Protein AF-A0A7S3PX66-F1 (afdb_monomer_lite)

pLDDT: mean 74.85, std 11.44, range [45.03, 90.38]

Foldseek 3Di:
DPPLCPCCPPQVQLSVLVVQCPQFVNVVLLVLLVVVVLVVVLVVQLVVQADDPDDCPPVDPPVCCCVCRNVSVVSNVCCCPVPPPVLVVVCVVPVRVSCSDVVNVVSSVSSNVSVVVLLRLLVVVVVVVVCVVVVHDPPRRDDDQDDPRVVVSVVSNVVNVVVVVVVVVVVVVVVVVD

Secondary structure (DSSP, 8-state):
---GGGGTTT-HHHHHHHHHHHSTTHHHHHHHHHHHHHHHHHHHHHHHTPPPTT--GGG--HHHHIIIIIT-HHHHHHIIIIIIIHHHHHHHHSHHHHHSSHHHHHHHHHHHHHHHT-TTTHHHHHHHHHHHHHTPPP---S----THHHHHHHHHHHHHHHHHHHHHHHHHHHHHH-

Radius of gyration: 21.03 Å; chains: 1; bounding box: 45×45×56 Å

Sequence (178 aa):
PVSQELYKESHPVSYKIAEHCNKGANLDRYLLGRQFGVIFVVFCVNLSGGPIGTATLWNMPEWVIQVFFKTGFSMILFTCMVGQLNTQVNASICMLDFINNYFSLFTYWGCIFVEFTGFVHFSYAISMIVHNLAGQQMEQKEPAKEGFDLLFFWTRVLFSFGILSFSLIITIAALFEG

InterPro domains:
  IPR004693 Silicon transporter [PF03842] (1-178)

Organism: NCBI:txid122233

Structure (mmCIF, N/CA/C/O backbone):
data_AF-A0A7S3PX66-F1
#
_entry.id   AF-A0A7S3PX66-F1
#
loop_
_atom_site.group_PDB
_atom_site.id
_atom_site.type_symbol
_atom_site.label_atom_id
_atom_site.label_alt_id
_atom_site.label_comp_id
_atom_site.label_asym_id
_atom_site.label_entity_id
_atom_site.label_seq_id
_atom_site.pdbx_PDB_ins_code
_atom_site.Cartn_x
_atom_site.Cartn_y
_atom_site.Cartn_z
_atom_site.occupancy
_atom_site.B_iso_or_equiv
_atom_site.auth_seq_id
_atom_site.auth_comp_id
_atom_site.auth_asym_id
_atom_site.auth_atom_id
_atom_site.pdbx_PDB_model_num
ATOM 1 N N . PRO A 1 1 ? -7.128 8.218 26.843 1.00 46.28 1 PRO A N 1
ATOM 2 C CA . PRO A 1 1 ? -8.132 8.007 25.772 1.00 46.28 1 PRO A CA 1
ATOM 3 C C . PRO A 1 1 ? -9.296 8.997 25.917 1.00 46.28 1 PRO A C 1
ATOM 5 O O . PRO A 1 1 ? -10.016 8.955 26.908 1.00 46.28 1 PRO A O 1
ATOM 8 N N . VAL A 1 2 ? -9.425 9.928 24.968 1.00 46.66 2 VAL A N 1
ATOM 9 C CA . VAL A 1 2 ? -10.567 10.856 24.891 1.00 46.66 2 VAL A CA 1
ATOM 10 C C . VAL A 1 2 ? -11.835 10.034 24.628 1.00 46.66 2 VAL A C 1
ATOM 12 O O . VAL A 1 2 ? -11.796 9.109 23.815 1.00 46.66 2 VAL A O 1
ATOM 15 N N . SER A 1 3 ? -12.931 10.312 25.341 1.00 45.78 3 SER A N 1
ATOM 16 C CA . SER A 1 3 ? -14.180 9.549 25.231 1.00 45.78 3 SER A CA 1
ATOM 17 C C . SER A 1 3 ? -14.676 9.543 23.786 1.00 45.78 3 SER A C 1
ATOM 19 O O . SER A 1 3 ? -14.918 10.607 23.216 1.00 45.78 3 SER A O 1
ATOM 21 N N . GLN A 1 4 ? -14.853 8.354 23.203 1.00 52.91 4 GLN A N 1
ATOM 22 C CA . GLN A 1 4 ? -15.284 8.197 21.809 1.00 52.91 4 GLN A CA 1
ATOM 23 C C . GLN A 1 4 ? -16.584 8.963 21.522 1.00 52.91 4 GLN A C 1
ATOM 25 O O . GLN A 1 4 ? -16.763 9.476 20.425 1.00 52.91 4 GLN A O 1
ATOM 30 N N . GLU A 1 5 ? -17.462 9.107 22.514 1.00 52.03 5 GLU A N 1
ATOM 31 C CA . GLU A 1 5 ? -18.771 9.750 22.370 1.00 52.03 5 GLU A CA 1
ATOM 32 C C . GLU A 1 5 ? -18.745 11.283 22.250 1.00 52.03 5 GLU A C 1
ATOM 34 O O . GLU A 1 5 ? -19.767 11.867 21.905 1.00 52.03 5 GLU A O 1
ATOM 39 N N . LEU A 1 6 ? -17.602 11.947 22.466 1.00 54.00 6 LEU A N 1
ATOM 40 C CA . LEU A 1 6 ? -17.537 13.418 22.487 1.00 54.00 6 LEU A CA 1
ATOM 41 C C . LEU A 1 6 ? -17.809 14.069 21.111 1.00 54.00 6 LEU A C 1
ATOM 43 O O . LEU A 1 6 ? -18.194 15.230 21.047 1.00 54.00 6 LEU A O 1
ATOM 47 N N . TYR A 1 7 ? -17.621 13.327 20.010 1.00 54.47 7 TYR A N 1
ATOM 48 C CA . TYR A 1 7 ? -17.759 13.824 18.626 1.00 54.47 7 TYR A CA 1
ATOM 49 C C . TYR A 1 7 ? -18.929 13.196 17.854 1.00 54.47 7 TYR A C 1
ATOM 51 O O . TYR A 1 7 ? -19.029 13.336 16.634 1.00 54.47 7 TYR A O 1
ATOM 59 N N . LYS A 1 8 ? -19.823 12.499 18.565 1.00 53.50 8 LYS A N 1
ATOM 60 C CA . LYS A 1 8 ? -20.938 11.732 17.989 1.00 53.50 8 LYS A CA 1
ATOM 61 C C . LYS A 1 8 ? -21.941 12.621 17.239 1.00 53.50 8 LYS A C 1
ATOM 63 O O . LYS A 1 8 ? -22.495 12.189 16.233 1.00 53.50 8 LYS A O 1
ATOM 68 N N . GLU A 1 9 ? -22.132 13.857 17.704 1.00 53.66 9 GLU A N 1
ATOM 69 C CA . GLU A 1 9 ? -23.090 14.814 17.130 1.00 53.66 9 GLU A CA 1
ATOM 70 C C . GLU A 1 9 ? -22.491 15.725 16.049 1.00 53.66 9 GLU A C 1
ATOM 72 O O . GLU A 1 9 ? -23.208 16.140 15.145 1.00 53.66 9 GLU A O 1
ATOM 77 N N . SER A 1 10 ? -21.185 16.012 16.088 1.00 58.19 10 SER A N 1
ATOM 78 C CA . SER A 1 10 ? -20.545 16.913 15.119 1.00 58.19 10 SER A CA 1
ATOM 79 C C . SER A 1 10 ? -20.064 16.196 13.852 1.00 58.19 10 SER A C 1
ATOM 81 O O . SER A 1 10 ? -20.225 16.727 12.756 1.00 58.19 10 SER A O 1
ATOM 83 N N . HIS A 1 11 ? -19.517 14.978 13.970 1.00 59.97 11 HIS A N 1
ATOM 84 C CA . HIS A 1 11 ? -18.916 14.241 12.847 1.00 59.97 11 HIS A CA 1
ATOM 85 C C . HIS A 1 11 ? -19.340 12.758 12.856 1.00 59.97 11 HIS A C 1
ATOM 87 O O . HIS A 1 11 ? -18.563 11.877 13.245 1.00 59.97 11 HIS A O 1
ATOM 93 N N . PRO A 1 12 ? -20.576 12.442 12.418 1.00 62.12 12 PRO A N 1
ATOM 94 C CA . PRO A 1 12 ? -21.158 11.104 12.553 1.00 62.12 12 PRO A CA 1
ATOM 95 C C . PRO A 1 12 ? -20.444 10.033 11.714 1.00 62.12 12 PRO A C 1
ATOM 97 O O . PRO A 1 12 ? -20.471 8.853 12.071 1.00 62.12 12 PRO A O 1
ATOM 100 N N . VAL A 1 13 ? -19.797 10.411 10.604 1.00 63.69 13 VAL A N 1
ATOM 101 C CA . VAL A 1 13 ? -19.044 9.472 9.752 1.00 63.69 13 VAL A CA 1
ATOM 102 C C . VAL A 1 13 ? -17.692 9.151 10.385 1.00 63.69 13 VAL A C 1
ATOM 104 O O . VAL A 1 13 ? -17.342 7.976 10.513 1.00 63.69 13 VAL A O 1
ATOM 107 N N . SER A 1 14 ? -16.976 10.171 10.866 1.00 62.03 14 SER A N 1
ATOM 108 C CA . SER A 1 14 ? -15.708 9.994 11.583 1.00 62.03 14 SER A CA 1
ATOM 109 C C . SER A 1 14 ? -15.878 9.165 12.850 1.00 62.03 14 SER A C 1
ATOM 111 O O . SER A 1 14 ? -15.046 8.303 13.120 1.00 62.03 14 SER A O 1
ATOM 113 N N . TYR A 1 15 ? -16.978 9.350 13.586 1.00 63.53 15 TYR A N 1
ATOM 114 C CA . TYR A 1 15 ? -17.285 8.533 14.760 1.00 63.53 15 TYR A CA 1
ATOM 115 C C . TYR A 1 15 ? -17.470 7.050 14.405 1.00 63.53 15 TYR A C 1
ATOM 117 O O . TYR A 1 15 ? -16.855 6.196 15.039 1.00 63.53 15 TYR A O 1
ATOM 125 N N . LYS A 1 16 ? -18.235 6.726 13.350 1.00 66.62 16 LYS A N 1
ATOM 126 C CA . LYS A 1 16 ? -18.435 5.331 12.906 1.00 66.62 16 LYS A CA 1
ATOM 127 C C . LYS A 1 16 ? -17.128 4.660 12.475 1.00 66.62 16 LYS A C 1
ATOM 129 O O . LYS A 1 16 ? -16.891 3.503 12.819 1.00 66.62 16 LYS A O 1
ATOM 134 N N . ILE A 1 17 ? -16.274 5.379 11.745 1.00 66.25 17 ILE A N 1
ATOM 135 C CA . ILE A 1 17 ? -14.962 4.869 11.320 1.00 66.25 17 ILE A CA 1
ATOM 136 C C . ILE A 1 17 ? -14.046 4.698 12.536 1.00 66.25 17 ILE A C 1
ATOM 138 O O . ILE A 1 17 ? -13.419 3.653 12.684 1.00 66.25 17 ILE A O 1
ATOM 142 N N . ALA A 1 18 ? -13.996 5.680 13.439 1.00 66.88 18 ALA A N 1
ATOM 143 C CA . ALA A 1 18 ? -13.175 5.621 14.645 1.00 66.88 18 ALA A CA 1
ATOM 144 C C . ALA A 1 18 ? -13.622 4.508 15.604 1.00 66.88 18 ALA A C 1
ATOM 146 O O . ALA A 1 18 ? -12.774 3.865 16.222 1.00 66.88 18 ALA A O 1
ATOM 147 N N . GLU A 1 19 ? -14.923 4.244 15.714 1.00 70.44 19 GLU A N 1
ATOM 148 C CA . GLU A 1 19 ? -15.458 3.129 16.495 1.00 70.44 19 GLU A CA 1
ATOM 149 C C . GLU A 1 19 ? -15.051 1.781 15.880 1.00 70.44 19 GLU A C 1
ATOM 151 O O . GLU A 1 19 ? -14.585 0.895 16.593 1.00 70.44 19 GLU A O 1
ATOM 156 N N . HIS A 1 20 ? -15.166 1.623 14.557 1.00 68.88 20 HIS A N 1
ATOM 157 C CA . HIS A 1 20 ? -14.797 0.378 13.872 1.00 68.88 20 HIS A CA 1
ATOM 158 C C . HIS A 1 20 ? -13.283 0.125 13.873 1.00 68.88 20 HIS A C 1
ATOM 160 O O . HIS A 1 20 ? -12.836 -1.008 14.052 1.00 68.88 20 HIS A O 1
ATOM 166 N N . CYS A 1 21 ? -12.497 1.189 13.718 1.00 65.88 21 CYS A N 1
ATOM 167 C CA . CYS A 1 21 ? -11.040 1.145 13.695 1.00 65.88 21 CYS A CA 1
ATOM 168 C C . CYS A 1 21 ? -10.450 0.843 15.082 1.00 65.88 21 CYS A C 1
ATOM 170 O O . CYS A 1 21 ? -9.496 0.081 15.192 1.00 65.88 21 CYS A O 1
ATOM 172 N N . ASN A 1 22 ? -11.054 1.372 16.154 1.00 67.62 22 ASN A N 1
ATOM 173 C CA . ASN A 1 22 ? -10.631 1.086 17.530 1.00 67.62 22 ASN A CA 1
ATOM 174 C C . ASN A 1 22 ? -11.119 -0.274 18.067 1.00 67.62 22 ASN A C 1
ATOM 176 O O . ASN A 1 22 ? -10.707 -0.671 19.158 1.00 67.62 22 ASN A O 1
ATOM 180 N N . LYS A 1 23 ? -11.994 -0.991 17.348 1.00 70.00 23 LYS A N 1
ATOM 181 C CA . LYS A 1 23 ? -12.418 -2.349 17.722 1.00 70.00 23 LYS A CA 1
ATOM 182 C C . LYS A 1 23 ? -11.341 -3.368 17.319 1.00 70.00 23 LYS A C 1
ATOM 184 O O . LYS A 1 23 ? -11.122 -3.606 16.136 1.00 70.00 23 LYS A O 1
ATOM 189 N N . GLY A 1 24 ? -10.707 -4.004 18.308 1.00 65.38 24 GLY A N 1
ATOM 190 C CA . GLY A 1 24 ? -9.754 -5.106 18.098 1.00 65.38 24 GLY A CA 1
ATOM 191 C C . GLY A 1 24 ? -8.479 -4.686 17.357 1.00 65.38 24 GLY A C 1
ATOM 192 O O . GLY A 1 24 ? -7.958 -3.596 17.596 1.00 65.38 24 GLY A O 1
ATOM 193 N N . ALA A 1 25 ? -7.981 -5.544 16.457 1.00 65.62 25 ALA A N 1
ATOM 194 C CA . ALA A 1 25 ? -6.800 -5.261 15.629 1.00 65.62 25 ALA A CA 1
ATOM 195 C C . ALA A 1 25 ? -7.136 -4.561 14.295 1.00 65.62 25 ALA A C 1
ATOM 197 O O . ALA A 1 25 ? -6.271 -4.435 13.432 1.00 65.62 25 ALA A O 1
ATOM 198 N N . ASN A 1 26 ? -8.372 -4.082 14.098 1.00 73.75 26 ASN A N 1
ATOM 199 C CA . ASN A 1 26 ? -8.817 -3.492 12.827 1.00 73.75 26 ASN A CA 1
ATOM 200 C C . ASN A 1 26 ? -8.003 -2.265 12.384 1.00 73.75 26 ASN A C 1
ATOM 202 O O . ASN A 1 26 ? -7.935 -1.986 11.187 1.00 73.75 26 ASN A O 1
ATOM 206 N N . LEU A 1 27 ? -7.379 -1.541 13.317 1.00 76.62 27 LEU A N 1
ATOM 207 C CA . LEU A 1 27 ? -6.457 -0.454 12.992 1.00 76.62 27 LEU A CA 1
ATOM 208 C C . LEU A 1 27 ? -5.217 -0.970 12.255 1.00 76.62 27 LEU A C 1
ATOM 210 O O . LEU A 1 27 ? -4.885 -0.442 11.198 1.00 76.62 27 LEU A O 1
ATOM 214 N N . ASP A 1 28 ? -4.566 -2.011 12.772 1.00 75.12 28 ASP A N 1
ATOM 215 C CA . ASP A 1 28 ? -3.367 -2.590 12.151 1.00 75.12 28 ASP A CA 1
ATOM 216 C C . ASP A 1 28 ? -3.696 -3.171 10.778 1.00 75.12 28 ASP A C 1
ATOM 218 O O . ASP A 1 28 ? -2.934 -3.016 9.823 1.00 75.12 28 ASP A O 1
ATOM 222 N N . ARG A 1 29 ? -4.885 -3.768 10.677 1.00 76.44 29 ARG A N 1
ATOM 223 C CA . ARG A 1 29 ? -5.460 -4.256 9.427 1.00 76.44 29 ARG A CA 1
ATOM 224 C C . ARG A 1 29 ? -5.612 -3.154 8.379 1.00 76.44 29 ARG A C 1
ATOM 226 O O . ARG A 1 29 ? -5.017 -3.156 7.299 1.00 76.44 29 ARG A O 1
ATOM 233 N N . TYR A 1 30 ? -6.319 -2.100 8.761 1.00 81.69 30 TYR A N 1
ATOM 234 C CA . TYR A 1 30 ? -6.476 -0.918 7.926 1.00 81.69 30 TYR A CA 1
ATOM 235 C C . TYR A 1 30 ? -5.127 -0.309 7.504 1.00 81.69 30 TYR A C 1
ATOM 237 O O . TYR A 1 30 ? -4.943 0.024 6.329 1.00 81.69 30 TYR A O 1
ATOM 245 N N . LEU A 1 31 ? -4.17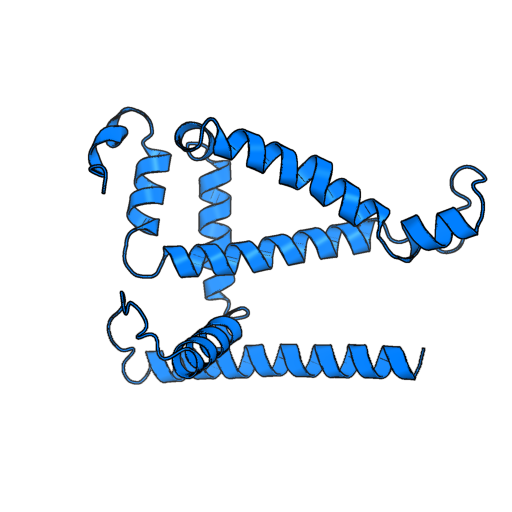4 -0.176 8.434 1.00 82.06 31 LEU A N 1
ATOM 246 C CA . LEU A 1 31 ? -2.850 0.374 8.146 1.00 82.06 31 LEU A CA 1
ATOM 247 C C . LEU A 1 31 ? -2.118 -0.458 7.092 1.00 82.06 31 LEU A C 1
ATOM 249 O O . LEU A 1 31 ? -1.501 0.119 6.196 1.00 82.06 31 LEU A O 1
ATOM 253 N N . LEU A 1 32 ? -2.221 -1.782 7.164 1.00 81.75 32 LEU A N 1
ATOM 254 C CA . LEU A 1 32 ? -1.575 -2.690 6.230 1.00 81.75 32 LEU A CA 1
ATOM 255 C C . LEU A 1 32 ? -2.208 -2.641 4.831 1.00 81.75 32 LEU A C 1
ATOM 257 O O . LEU A 1 32 ? -1.491 -2.465 3.840 1.00 81.75 32 LEU A O 1
ATOM 261 N N . GLY A 1 33 ? -3.540 -2.707 4.745 1.00 83.19 33 GLY A N 1
ATOM 262 C CA . GLY A 1 33 ? -4.271 -2.549 3.483 1.00 83.19 33 GLY A CA 1
ATOM 263 C C . GLY A 1 33 ? -3.992 -1.199 2.812 1.00 83.19 33 GLY A C 1
ATOM 264 O O . GLY A 1 33 ? -3.785 -1.127 1.597 1.00 83.19 33 GLY A O 1
ATOM 265 N N . ARG A 1 34 ? -3.869 -0.132 3.613 1.00 87.00 34 ARG A N 1
ATOM 266 C CA . ARG A 1 34 ? -3.484 1.201 3.132 1.00 87.00 34 ARG A CA 1
ATOM 267 C C . ARG A 1 34 ? -2.093 1.207 2.499 1.00 87.00 34 ARG A C 1
ATOM 269 O O . ARG A 1 34 ? -1.933 1.799 1.434 1.00 87.00 34 ARG A O 1
ATOM 276 N N . GLN A 1 35 ? -1.094 0.574 3.120 1.00 83.94 35 GLN A N 1
ATOM 277 C CA . GLN A 1 35 ? 0.268 0.552 2.564 1.00 83.94 35 GLN A CA 1
ATOM 278 C C . GLN A 1 35 ? 0.316 -0.138 1.200 1.00 83.94 35 GLN A C 1
ATOM 280 O O . GLN A 1 35 ? 0.944 0.370 0.272 1.00 83.94 35 GLN A O 1
ATOM 285 N N . PHE A 1 36 ? -0.404 -1.250 1.051 1.00 84.56 36 PHE A N 1
ATOM 286 C CA . PHE A 1 36 ? -0.521 -1.919 -0.240 1.00 84.56 36 PHE A CA 1
ATOM 287 C C . PHE A 1 36 ? -1.170 -1.015 -1.298 1.00 84.56 36 PHE A C 1
ATOM 289 O O . PHE A 1 36 ? -0.638 -0.880 -2.399 1.00 84.56 36 PHE A O 1
ATOM 296 N N . GLY A 1 37 ? -2.275 -0.341 -0.957 1.00 85.25 37 GLY A N 1
ATOM 297 C CA . GLY 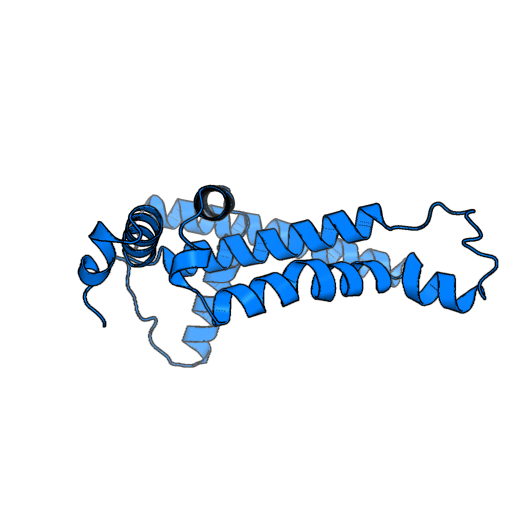A 1 37 ? -2.953 0.586 -1.869 1.00 85.25 37 GLY A CA 1
ATOM 298 C C . GLY A 1 37 ? -2.057 1.739 -2.331 1.00 85.25 37 GLY A C 1
ATOM 299 O O . GLY A 1 37 ? -2.061 2.088 -3.510 1.00 85.25 37 GLY A O 1
ATOM 300 N N . VAL A 1 38 ? -1.234 2.292 -1.434 1.00 86.62 38 VAL A N 1
ATOM 301 C CA . VAL A 1 38 ? -0.271 3.350 -1.779 1.00 86.62 38 VAL A CA 1
ATOM 302 C C . VAL A 1 38 ? 0.779 2.846 -2.770 1.00 86.62 38 VAL A C 1
ATOM 304 O O . VAL A 1 38 ? 1.013 3.501 -3.787 1.00 86.62 38 VAL A O 1
ATOM 307 N N . ILE A 1 39 ? 1.380 1.679 -2.516 1.00 85.50 39 ILE A N 1
ATOM 308 C CA . ILE A 1 39 ? 2.382 1.083 -3.416 1.00 85.50 39 ILE A CA 1
ATOM 309 C C . ILE A 1 39 ? 1.763 0.781 -4.784 1.00 85.50 39 ILE A C 1
ATOM 311 O O . ILE A 1 39 ? 2.367 1.085 -5.811 1.00 85.50 39 ILE A O 1
ATOM 315 N N . PHE A 1 40 ? 0.543 0.243 -4.804 1.00 84.75 40 PHE A N 1
ATOM 316 C CA . PHE A 1 40 ? -0.186 -0.052 -6.034 1.00 84.75 40 PHE A CA 1
ATOM 317 C C . PHE A 1 40 ? -0.431 1.205 -6.879 1.00 84.75 40 PHE A C 1
ATOM 319 O O . PHE A 1 40 ? -0.136 1.211 -8.072 1.00 84.75 40 PHE A O 1
ATOM 326 N N . VAL A 1 41 ? -0.899 2.298 -6.266 1.00 85.00 41 VAL A N 1
ATOM 327 C CA . VAL A 1 41 ? -1.123 3.568 -6.977 1.00 85.00 41 VAL A CA 1
ATOM 328 C C . VAL A 1 41 ? 0.188 4.134 -7.524 1.00 85.00 41 VAL A C 1
ATOM 330 O O . VAL A 1 41 ? 0.234 4.528 -8.688 1.00 85.00 41 VAL A O 1
ATOM 333 N N . VAL A 1 42 ? 1.266 4.134 -6.731 1.00 84.81 42 VAL A N 1
ATOM 334 C CA . VAL A 1 42 ? 2.590 4.592 -7.192 1.00 84.81 42 VAL A CA 1
ATOM 335 C C . VAL A 1 42 ? 3.074 3.750 -8.374 1.00 84.81 42 VAL A C 1
ATOM 337 O O . VAL A 1 42 ? 3.559 4.296 -9.363 1.00 84.81 42 VAL A O 1
ATOM 340 N N . PHE A 1 43 ? 2.891 2.433 -8.313 1.00 84.31 43 PHE A N 1
ATOM 341 C CA . PHE A 1 43 ? 3.241 1.531 -9.404 1.00 84.31 43 PHE A CA 1
ATOM 342 C C . PHE A 1 43 ? 2.435 1.816 -10.682 1.00 84.31 43 PHE A C 1
ATOM 344 O O . PHE A 1 43 ? 3.025 1.963 -11.752 1.00 84.31 43 PHE A O 1
ATOM 351 N N . CYS A 1 44 ? 1.111 1.968 -10.586 1.00 85.06 44 CYS A N 1
ATOM 352 C CA . CYS A 1 44 ? 0.262 2.298 -11.735 1.00 85.06 44 CYS A CA 1
ATOM 353 C C . CYS A 1 44 ? 0.632 3.645 -12.373 1.00 85.06 44 CYS A C 1
ATOM 355 O O . CYS A 1 44 ? 0.650 3.761 -13.601 1.00 85.06 44 CYS A O 1
ATOM 357 N N . VAL A 1 45 ? 0.948 4.658 -11.562 1.00 84.62 45 VAL A N 1
ATOM 358 C CA . VAL A 1 45 ? 1.364 5.976 -12.064 1.00 84.62 45 VAL A CA 1
ATOM 359 C C . VAL A 1 45 ? 2.735 5.897 -12.740 1.00 84.62 45 VAL A C 1
ATOM 361 O O . VAL A 1 45 ? 2.914 6.470 -13.815 1.00 84.62 45 VAL A O 1
ATOM 364 N N . ASN A 1 46 ? 3.672 5.133 -12.176 1.00 83.06 46 ASN A N 1
ATOM 365 C CA . ASN A 1 46 ? 4.976 4.895 -12.798 1.00 83.06 46 ASN A CA 1
ATOM 366 C C . ASN A 1 46 ? 4.856 4.163 -14.138 1.00 83.06 46 ASN A C 1
ATOM 368 O O . ASN A 1 46 ? 5.514 4.555 -15.097 1.00 83.06 46 ASN A O 1
ATOM 372 N N . LEU A 1 47 ? 3.982 3.155 -14.233 1.00 82.06 47 LEU A N 1
ATOM 373 C CA . LEU A 1 47 ? 3.700 2.465 -15.494 1.00 82.06 47 LEU A CA 1
ATOM 374 C C . LEU A 1 47 ? 3.095 3.424 -16.535 1.00 82.06 47 LEU A C 1
ATOM 376 O O . LEU A 1 47 ? 3.457 3.380 -17.707 1.00 82.06 47 LEU A O 1
ATOM 380 N N . SER A 1 48 ? 2.202 4.317 -16.099 1.00 80.81 48 SER A N 1
ATOM 381 C CA . SER A 1 48 ? 1.499 5.260 -16.980 1.00 80.81 48 SER A CA 1
ATOM 382 C C . SER A 1 48 ? 2.388 6.393 -17.499 1.00 80.81 48 SER A C 1
ATOM 384 O O . SER A 1 48 ? 2.100 6.955 -18.552 1.00 80.81 48 SER A O 1
ATOM 386 N N . GLY A 1 49 ? 3.455 6.747 -16.776 1.00 72.25 49 GLY A N 1
ATOM 387 C CA . GLY A 1 49 ? 4.424 7.763 -17.201 1.00 72.25 49 GLY A CA 1
ATOM 388 C C . GLY A 1 49 ? 5.681 7.206 -17.872 1.00 72.25 49 GLY A C 1
ATOM 389 O O . GLY A 1 49 ? 6.625 7.964 -18.100 1.00 72.25 49 GLY A O 1
ATOM 390 N N . GLY A 1 50 ? 5.713 5.905 -18.182 1.00 71.44 50 GLY A N 1
ATOM 391 C CA . GLY A 1 50 ? 6.808 5.284 -18.922 1.00 71.44 50 GLY A CA 1
ATOM 392 C C . GLY A 1 50 ? 6.924 5.857 -20.346 1.00 71.44 50 GLY A C 1
ATOM 393 O O . GLY A 1 50 ? 5.914 5.965 -21.046 1.00 71.44 50 GLY A O 1
ATOM 394 N N . PRO A 1 51 ? 8.126 6.240 -20.812 1.00 64.12 51 PRO A N 1
ATOM 395 C CA . PRO A 1 51 ? 8.292 6.855 -22.124 1.00 64.12 51 PRO A CA 1
ATOM 396 C C . PRO A 1 51 ? 8.018 5.850 -23.250 1.00 64.12 51 PRO A C 1
ATOM 398 O O . PRO A 1 51 ? 8.606 4.770 -23.296 1.00 64.12 51 PRO A O 1
ATOM 401 N N . ILE A 1 52 ? 7.170 6.233 -24.207 1.00 66.00 52 ILE A N 1
ATOM 402 C CA . ILE A 1 52 ? 7.001 5.499 -25.468 1.00 66.00 52 ILE A CA 1
ATOM 403 C C . ILE A 1 52 ? 8.256 5.765 -26.309 1.00 66.00 52 ILE A C 1
ATOM 405 O O . ILE A 1 52 ? 8.650 6.920 -26.471 1.00 66.00 52 ILE A O 1
ATOM 409 N N . GLY A 1 53 ? 8.894 4.694 -26.795 1.00 60.00 53 GLY A N 1
ATOM 410 C CA . GLY A 1 53 ? 10.313 4.600 -27.184 1.00 60.00 53 GLY A CA 1
ATOM 411 C C . GLY A 1 53 ? 10.890 5.567 -28.231 1.00 60.00 53 GLY A C 1
ATOM 412 O O . GLY A 1 53 ? 12.034 5.384 -28.630 1.00 60.00 53 GLY A O 1
ATOM 413 N N . THR A 1 54 ? 10.159 6.591 -28.667 1.00 56.22 54 THR A N 1
ATOM 414 C CA . THR A 1 54 ? 10.587 7.566 -29.684 1.00 56.22 54 THR A CA 1
ATOM 415 C C . THR A 1 54 ? 10.158 9.012 -29.400 1.00 56.22 54 THR A C 1
ATOM 417 O O . THR A 1 54 ? 10.346 9.876 -30.256 1.00 56.22 54 THR A O 1
ATOM 420 N N . ALA A 1 55 ? 9.578 9.324 -28.235 1.00 58.66 55 ALA A N 1
ATOM 421 C CA . ALA A 1 55 ? 9.134 10.688 -27.937 1.00 58.66 55 ALA A CA 1
ATOM 422 C C . ALA A 1 55 ? 10.301 11.578 -27.462 1.00 58.66 55 ALA A C 1
ATOM 424 O O . ALA A 1 55 ? 10.714 11.526 -26.303 1.00 58.66 55 ALA A O 1
ATOM 425 N N . THR A 1 56 ? 10.809 12.440 -28.345 1.00 57.91 56 THR A N 1
ATOM 426 C CA . THR A 1 56 ? 11.690 13.563 -27.992 1.00 57.91 56 THR A CA 1
ATOM 427 C C . THR A 1 56 ? 10.876 14.643 -27.281 1.00 57.91 56 THR A C 1
ATOM 429 O O . THR A 1 56 ? 10.421 15.620 -27.876 1.00 57.91 56 THR A O 1
ATOM 432 N N . LEU A 1 57 ? 10.648 14.456 -25.980 1.00 60.06 57 LEU A N 1
ATOM 433 C CA . LEU A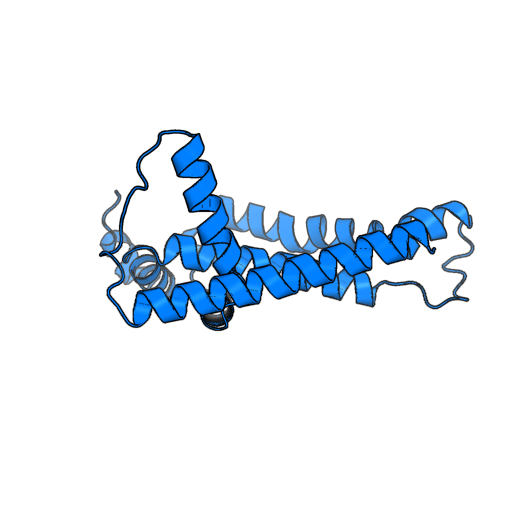 1 57 ? 9.940 15.439 -25.168 1.00 60.06 57 LEU A CA 1
ATOM 434 C C . LEU A 1 57 ? 10.777 16.730 -25.094 1.00 60.06 57 LEU A C 1
ATOM 436 O O . LEU A 1 57 ? 11.866 16.751 -24.521 1.00 60.06 57 LEU A O 1
ATOM 440 N N . TRP A 1 58 ? 10.272 17.801 -25.712 1.00 63.44 58 TRP A N 1
ATOM 441 C CA . TRP A 1 58 ? 10.806 19.167 -25.609 1.00 63.44 58 TRP A CA 1
ATOM 442 C C . TRP A 1 58 ? 12.297 19.358 -25.926 1.00 63.44 58 TRP A C 1
ATOM 444 O O . TRP A 1 58 ? 12.915 20.282 -25.406 1.00 63.44 58 TRP A O 1
ATOM 454 N N . ASN A 1 59 ? 12.884 18.529 -26.799 1.00 66.06 59 ASN A N 1
ATOM 455 C CA . ASN A 1 59 ? 14.288 18.668 -27.219 1.00 66.06 59 ASN A CA 1
ATOM 456 C C . ASN A 1 59 ? 15.271 18.752 -26.024 1.00 66.06 59 ASN A C 1
ATOM 458 O O . ASN A 1 59 ? 16.304 19.419 -26.090 1.00 66.06 59 ASN A O 1
ATOM 462 N N . MET A 1 60 ? 14.907 18.127 -24.897 1.00 69.62 60 MET A N 1
ATOM 463 C CA . MET A 1 60 ? 15.730 18.119 -23.693 1.00 69.62 60 MET A CA 1
ATOM 464 C C . MET A 1 60 ? 16.919 17.165 -23.857 1.00 69.62 60 MET A C 1
ATOM 466 O O . MET A 1 60 ? 16.814 16.185 -24.601 1.00 69.62 60 MET A O 1
ATOM 470 N N . PRO A 1 61 ? 18.040 17.409 -23.151 1.00 76.56 61 PRO A N 1
ATOM 471 C CA . PRO A 1 61 ? 19.197 16.528 -23.207 1.00 76.56 61 PRO A CA 1
ATOM 472 C C . PRO A 1 61 ? 18.80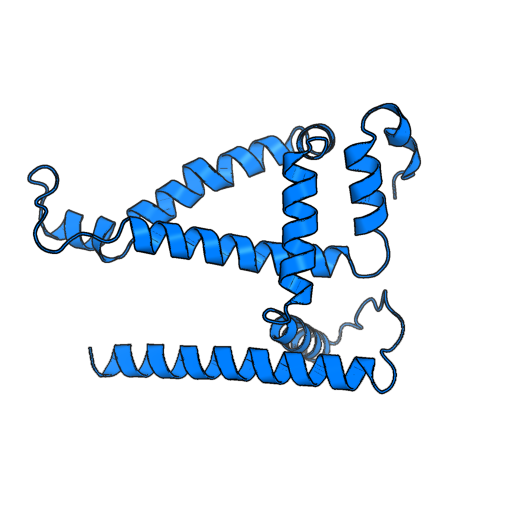9 15.080 -22.898 1.00 76.56 61 PRO A C 1
ATOM 474 O O . PRO A 1 61 ? 18.075 14.809 -21.945 1.00 76.56 61 PRO A O 1
ATOM 477 N N . GLU A 1 62 ? 19.339 14.142 -23.677 1.00 74.56 62 GLU A N 1
ATOM 478 C CA . GLU A 1 62 ? 18.952 12.730 -23.616 1.00 74.56 62 GLU A CA 1
ATOM 479 C C . GLU A 1 62 ? 19.198 12.110 -22.231 1.00 74.56 62 GLU A C 1
ATOM 481 O O . GLU A 1 62 ? 18.396 11.311 -21.751 1.00 74.56 62 GLU A O 1
ATOM 486 N N . TRP A 1 63 ? 20.235 12.569 -21.521 1.00 75.69 63 TRP A N 1
ATOM 487 C CA . TRP A 1 63 ? 20.516 12.151 -20.146 1.00 75.69 63 TRP A CA 1
ATOM 488 C C . TRP A 1 63 ? 19.412 12.561 -19.152 1.00 75.69 63 TRP A C 1
ATOM 490 O O . TRP A 1 63 ? 19.097 11.796 -18.242 1.00 75.69 63 TRP A O 1
ATOM 500 N N . VAL A 1 64 ? 18.771 13.723 -19.343 1.00 75.81 64 VAL A N 1
ATOM 501 C CA . VAL A 1 64 ? 17.646 14.180 -18.506 1.00 75.81 64 VAL A CA 1
ATOM 502 C C . VAL A 1 64 ? 16.427 13.307 -18.769 1.00 75.81 64 VAL A C 1
ATOM 504 O O . VAL A 1 64 ? 15.764 12.872 -17.829 1.00 75.81 64 VAL A O 1
ATOM 507 N N . ILE A 1 65 ? 16.160 12.998 -20.041 1.00 74.19 65 ILE A N 1
ATOM 508 C CA . ILE A 1 65 ? 15.039 12.140 -20.434 1.00 74.19 65 ILE A CA 1
ATOM 509 C C . ILE A 1 65 ? 15.218 10.728 -19.858 1.00 74.19 65 ILE A C 1
ATOM 511 O O . ILE A 1 65 ? 14.275 10.158 -19.303 1.00 74.19 65 ILE A O 1
ATOM 515 N N . GLN A 1 66 ? 16.433 10.176 -19.915 1.00 74.06 66 GLN A N 1
ATOM 516 C CA . GLN A 1 66 ? 16.723 8.864 -19.338 1.00 74.06 66 GLN A CA 1
ATOM 517 C C . GLN A 1 66 ? 16.553 8.843 -17.813 1.00 74.06 66 GLN A C 1
ATOM 519 O O . GLN A 1 66 ? 15.813 8.009 -17.300 1.00 74.06 66 GLN A O 1
ATOM 524 N N . VAL A 1 67 ? 17.163 9.773 -17.078 1.00 79.19 67 VAL A N 1
ATOM 525 C CA . VAL A 1 67 ? 17.118 9.733 -15.606 1.00 79.19 67 VAL A CA 1
ATOM 526 C C . VAL A 1 67 ? 15.725 10.054 -15.056 1.00 79.19 67 VAL A C 1
ATOM 528 O O . VAL A 1 67 ? 15.266 9.388 -14.129 1.00 79.19 67 VAL A O 1
ATOM 531 N N . PHE A 1 68 ? 15.028 11.051 -15.608 1.00 73.62 68 PHE A N 1
ATOM 532 C CA . PHE A 1 68 ? 13.741 11.487 -15.055 1.00 73.62 68 PHE A CA 1
ATOM 533 C C . PHE A 1 68 ? 12.554 10.649 -15.530 1.00 73.62 68 PHE A C 1
ATOM 535 O O . PHE A 1 68 ? 11.657 10.383 -14.726 1.00 73.62 68 PHE A O 1
ATOM 542 N N . PHE A 1 69 ? 12.538 10.237 -16.802 1.00 74.31 69 PHE A N 1
ATOM 543 C CA . PHE A 1 69 ? 11.383 9.562 -17.400 1.00 74.31 69 PHE A CA 1
ATOM 544 C C . PHE A 1 69 ? 11.586 8.051 -17.534 1.00 74.31 69 PHE A C 1
ATOM 546 O O . PHE A 1 69 ? 10.683 7.310 -17.157 1.00 74.31 69 PHE A O 1
ATOM 553 N N . LYS A 1 70 ? 12.755 7.555 -17.981 1.00 72.81 70 LYS A N 1
ATOM 554 C CA . LYS A 1 70 ? 12.968 6.089 -18.062 1.00 72.81 70 LYS A CA 1
ATOM 555 C C . LYS A 1 70 ? 13.054 5.431 -16.685 1.00 72.81 70 LYS A C 1
ATOM 557 O O . LYS A 1 70 ? 12.517 4.346 -16.512 1.00 72.81 70 LYS A O 1
ATOM 562 N N . THR A 1 71 ? 13.667 6.088 -15.702 1.00 76.56 71 THR A N 1
ATOM 563 C CA . THR A 1 71 ? 13.727 5.568 -14.322 1.00 76.56 71 THR A CA 1
ATOM 564 C C . THR A 1 71 ? 12.399 5.747 -13.564 1.00 76.56 71 THR A C 1
ATOM 566 O O . THR A 1 71 ? 12.240 5.224 -12.467 1.00 76.56 71 THR A O 1
ATOM 569 N N . GLY A 1 72 ? 11.436 6.510 -14.104 1.00 76.19 72 GLY A N 1
ATOM 570 C CA . GLY A 1 72 ? 10.162 6.817 -13.435 1.00 76.19 72 GLY A CA 1
ATOM 571 C C . GLY A 1 72 ? 10.268 7.830 -12.285 1.00 76.19 72 GLY A C 1
ATOM 572 O O . GLY A 1 72 ? 9.278 8.122 -11.617 1.00 76.19 72 GLY A O 1
ATOM 573 N N . PHE A 1 73 ? 11.449 8.415 -12.058 1.00 82.31 73 PHE A N 1
ATOM 574 C CA . PHE A 1 73 ? 11.713 9.319 -10.935 1.00 82.31 73 PHE A CA 1
ATOM 575 C C . PHE A 1 73 ? 10.797 10.554 -10.927 1.00 82.31 73 PHE A C 1
ATOM 577 O O . PHE A 1 73 ? 10.301 10.953 -9.872 1.00 82.31 73 PHE A O 1
ATOM 584 N N . SER A 1 74 ? 10.511 11.128 -12.100 1.00 83.31 74 SER A N 1
ATOM 585 C CA . SER A 1 74 ? 9.613 12.284 -12.226 1.00 83.31 74 SER A CA 1
ATOM 586 C C . SER A 1 74 ? 8.191 11.969 -11.746 1.00 83.31 74 SER A C 1
ATOM 588 O O . SER A 1 74 ? 7.597 12.753 -11.005 1.00 83.31 74 SER A O 1
ATOM 590 N N . MET A 1 75 ? 7.675 10.790 -12.097 1.00 83.94 75 MET A N 1
ATOM 591 C CA . MET A 1 75 ? 6.323 10.361 -11.737 1.00 83.94 75 MET A CA 1
ATOM 592 C C . MET A 1 75 ? 6.191 10.056 -10.244 1.00 83.94 75 MET A C 1
ATOM 594 O O . MET A 1 75 ? 5.179 10.409 -9.630 1.00 83.94 75 MET A O 1
ATOM 598 N N . ILE A 1 76 ? 7.232 9.475 -9.637 1.00 85.88 76 ILE A N 1
ATOM 599 C CA . ILE A 1 76 ? 7.300 9.265 -8.185 1.00 85.88 76 ILE A CA 1
ATOM 600 C C . ILE A 1 76 ? 7.268 10.610 -7.460 1.00 85.88 76 ILE A C 1
ATOM 602 O O . ILE A 1 76 ? 6.435 10.807 -6.576 1.00 85.88 76 ILE A O 1
ATOM 606 N N . LEU A 1 77 ? 8.129 11.556 -7.850 1.00 86.81 77 LEU A N 1
ATOM 607 C CA . LEU A 1 77 ? 8.168 12.881 -7.227 1.00 86.81 77 LEU A CA 1
ATOM 608 C C . LEU A 1 77 ? 6.837 13.621 -7.364 1.00 86.81 77 LEU A C 1
ATOM 610 O O . LEU A 1 77 ? 6.357 14.191 -6.384 1.00 86.81 77 LEU A O 1
ATOM 614 N N . PHE A 1 78 ? 6.219 13.574 -8.545 1.00 86.00 78 PHE A N 1
ATOM 615 C CA . PHE A 1 78 ? 4.903 14.166 -8.770 1.00 86.00 78 PHE A CA 1
ATOM 616 C C . PHE A 1 78 ? 3.848 13.558 -7.836 1.00 86.00 78 PHE A C 1
ATOM 618 O O . PHE A 1 78 ? 3.135 14.286 -7.144 1.00 86.00 78 PHE A O 1
ATOM 625 N N . THR A 1 79 ? 3.793 12.229 -7.753 1.00 88.69 79 THR A N 1
ATOM 626 C CA . THR A 1 79 ? 2.821 11.518 -6.909 1.00 88.69 79 THR A CA 1
ATOM 627 C C . THR A 1 79 ? 3.025 11.825 -5.425 1.00 88.69 79 THR A C 1
ATOM 629 O O . THR A 1 79 ? 2.053 12.067 -4.705 1.00 88.69 79 THR A O 1
ATOM 632 N N . CYS A 1 80 ? 4.277 11.874 -4.963 1.00 88.88 80 CYS A N 1
ATOM 633 C CA . CYS A 1 80 ? 4.606 12.191 -3.576 1.00 88.88 80 CYS A CA 1
ATOM 634 C C . CYS A 1 80 ? 4.252 13.641 -3.222 1.00 88.88 80 CYS A C 1
ATOM 636 O O . CYS A 1 80 ? 3.572 13.873 -2.226 1.00 88.88 80 CYS A O 1
ATOM 638 N N . MET A 1 81 ? 4.677 14.611 -4.035 1.00 88.69 81 MET A N 1
ATOM 639 C CA . MET A 1 81 ? 4.513 16.035 -3.722 1.00 88.69 81 MET A CA 1
ATOM 640 C C . MET A 1 81 ? 3.076 16.512 -3.920 1.00 88.69 81 MET A C 1
ATOM 642 O O . MET A 1 81 ? 2.512 17.163 -3.042 1.00 88.69 81 MET A O 1
ATOM 646 N N . VAL A 1 82 ? 2.469 16.177 -5.060 1.00 86.69 82 VAL A N 1
ATOM 647 C CA . VAL A 1 82 ? 1.131 16.667 -5.411 1.00 86.69 82 VAL A CA 1
ATOM 648 C C . VAL A 1 82 ? 0.050 15.810 -4.764 1.00 86.69 82 VAL A C 1
ATOM 650 O O . VAL A 1 82 ? -0.881 16.358 -4.176 1.00 86.69 82 VAL A O 1
ATOM 653 N N . GLY A 1 83 ? 0.176 14.483 -4.840 1.00 83.56 83 GLY A N 1
ATOM 654 C CA . GLY A 1 83 ? -0.857 13.560 -4.367 1.00 83.56 83 GLY A CA 1
ATOM 655 C C . GLY A 1 83 ? -0.833 13.340 -2.855 1.00 83.56 83 GLY A C 1
ATOM 656 O O . GLY A 1 83 ? -1.845 13.512 -2.171 1.00 83.56 83 GLY A O 1
ATOM 657 N N . GLN A 1 84 ? 0.321 12.941 -2.321 1.00 87.62 84 GLN A N 1
ATOM 658 C CA . GLN A 1 84 ? 0.408 12.448 -0.944 1.00 87.62 84 GLN A CA 1
ATOM 659 C C . GLN A 1 84 ? 0.653 13.565 0.076 1.00 87.62 84 GLN A C 1
ATOM 661 O O . GLN A 1 84 ? -0.077 13.643 1.066 1.00 87.62 84 GLN A O 1
ATOM 666 N N . LEU A 1 85 ? 1.647 14.430 -0.153 1.00 90.12 85 LEU A N 1
ATOM 667 C CA . LEU A 1 85 ? 2.116 15.389 0.853 1.00 90.12 85 LEU A CA 1
ATOM 668 C C . LEU A 1 85 ? 1.037 16.418 1.219 1.00 90.12 85 LEU A C 1
ATOM 670 O O . LEU A 1 85 ? 0.759 16.616 2.399 1.00 90.12 85 LEU A O 1
ATOM 674 N N . ASN A 1 86 ? 0.372 17.014 0.221 1.00 87.88 86 ASN A N 1
ATOM 675 C CA . ASN A 1 86 ? -0.702 17.993 0.445 1.00 87.88 86 ASN A CA 1
ATOM 676 C C . ASN A 1 86 ? -1.832 17.419 1.306 1.00 87.88 86 ASN A C 1
ATOM 678 O O . ASN A 1 86 ? -2.281 18.037 2.270 1.00 87.88 86 ASN A O 1
ATOM 682 N N . THR A 1 87 ? -2.259 16.200 0.979 1.00 85.75 87 THR A N 1
ATOM 683 C CA . THR A 1 87 ? -3.329 15.502 1.691 1.00 85.75 87 THR A CA 1
ATOM 684 C C . THR A 1 87 ? -2.925 15.178 3.133 1.00 85.75 87 THR A C 1
ATOM 686 O O . THR A 1 87 ? -3.737 15.317 4.046 1.00 85.75 87 THR A O 1
ATOM 689 N N . GLN A 1 88 ? -1.662 14.804 3.364 1.00 88.00 88 GLN A N 1
ATOM 690 C CA . GLN A 1 88 ? -1.135 14.533 4.707 1.00 88.00 88 GLN A CA 1
ATOM 691 C C . GLN A 1 88 ? -1.040 15.795 5.570 1.00 88.00 88 GLN A C 1
ATOM 693 O O . GLN A 1 88 ? -1.395 15.747 6.746 1.00 88.00 88 GLN A O 1
ATOM 698 N N . VAL A 1 89 ? -0.606 16.920 4.994 1.00 89.06 89 VAL A N 1
ATOM 699 C CA . VAL A 1 89 ? -0.557 18.210 5.701 1.00 89.06 89 VAL A CA 1
ATOM 700 C C . VAL A 1 89 ? -1.967 18.677 6.064 1.00 89.06 89 VAL A C 1
ATOM 702 O O . VAL A 1 89 ? -2.204 19.108 7.187 1.00 89.06 89 VAL A O 1
ATOM 705 N N . ASN A 1 90 ? -2.936 18.530 5.160 1.00 87.06 90 ASN A N 1
ATOM 706 C CA . ASN A 1 90 ? -4.322 18.873 5.471 1.00 87.06 90 ASN A CA 1
ATOM 707 C C . ASN A 1 90 ? -4.905 17.974 6.582 1.00 87.06 90 ASN A C 1
ATOM 709 O O . ASN A 1 90 ? -5.593 18.452 7.484 1.00 87.06 90 ASN A O 1
ATOM 713 N N . ALA A 1 91 ? -4.582 16.678 6.557 1.00 84.12 91 ALA A N 1
ATOM 714 C CA . ALA A 1 91 ? -5.015 15.729 7.579 1.00 84.12 91 ALA A CA 1
ATOM 715 C C . ALA A 1 91 ? -4.374 15.973 8.959 1.00 84.12 91 ALA A C 1
ATOM 717 O O . ALA A 1 91 ? -4.986 15.621 9.967 1.00 84.12 91 ALA A O 1
ATOM 718 N N . SER A 1 92 ? -3.170 16.558 9.035 1.00 86.44 92 SER A N 1
ATOM 719 C CA . SER A 1 92 ? -2.500 16.824 10.318 1.00 86.44 92 SER A CA 1
ATOM 720 C C . SER A 1 92 ? -3.058 18.046 11.051 1.00 86.44 92 SER A C 1
ATOM 722 O O . SER A 1 92 ? -2.999 18.088 12.278 1.00 86.44 92 SER A O 1
ATOM 724 N N . ILE A 1 93 ? -3.628 19.011 10.321 1.00 85.31 93 ILE A N 1
ATOM 725 C CA . ILE A 1 93 ? -4.218 20.230 10.893 1.00 85.31 93 ILE A CA 1
ATOM 726 C C . ILE A 1 93 ? -5.683 19.988 11.288 1.00 85.31 93 ILE A C 1
ATOM 728 O O . ILE A 1 93 ? -6.076 20.313 12.407 1.00 85.31 93 ILE A O 1
ATOM 732 N N . CYS A 1 94 ? -6.478 19.368 10.407 1.00 79.88 94 CYS A N 1
ATOM 733 C CA . CYS A 1 94 ? -7.912 19.134 10.619 1.00 79.88 94 CYS A CA 1
ATOM 734 C C . CYS A 1 94 ? -8.274 17.646 10.473 1.00 79.88 94 CYS A C 1
ATOM 736 O O . CYS A 1 94 ? -8.997 17.249 9.560 1.00 79.88 94 CYS A O 1
ATOM 738 N N . MET A 1 95 ? -7.774 16.803 11.383 1.00 77.62 95 MET A N 1
ATOM 739 C CA . MET A 1 95 ? -7.919 15.341 11.299 1.00 77.62 95 MET A CA 1
ATOM 740 C C . MET A 1 95 ? -9.382 14.860 11.258 1.00 77.62 95 MET A C 1
ATOM 742 O O . MET A 1 95 ? -9.717 13.983 10.462 1.00 77.62 95 MET A O 1
ATOM 746 N N . LEU A 1 96 ? -10.259 15.407 12.110 1.00 73.44 96 LEU A N 1
ATOM 747 C CA . LEU A 1 96 ? -11.654 14.950 12.222 1.00 73.44 96 LEU A CA 1
ATOM 748 C C . LEU A 1 96 ? -12.510 15.360 11.019 1.00 73.44 96 LEU A C 1
ATOM 750 O O . LEU A 1 96 ? -13.268 14.528 10.512 1.00 73.44 96 LEU A O 1
ATOM 754 N N . ASP A 1 97 ? -12.338 16.590 10.539 1.00 76.62 97 ASP A N 1
ATOM 755 C CA . ASP A 1 97 ? -13.057 17.129 9.380 1.00 76.62 97 ASP A CA 1
ATOM 756 C C . ASP A 1 97 ? -12.609 16.429 8.092 1.00 76.62 97 ASP A C 1
ATOM 758 O O . ASP A 1 97 ? -13.428 16.093 7.238 1.00 76.62 97 ASP A O 1
ATOM 762 N N . PHE A 1 98 ? -11.311 16.123 7.984 1.00 77.75 98 PHE A N 1
ATOM 763 C CA . PHE A 1 98 ? -10.747 15.391 6.852 1.00 77.75 98 PHE A CA 1
ATOM 764 C C . PHE A 1 98 ? -11.316 13.968 6.724 1.00 77.75 98 PHE A C 1
ATOM 766 O O . PHE A 1 98 ? -11.536 13.469 5.617 1.00 77.75 98 PHE A O 1
ATOM 773 N N . ILE A 1 99 ? -11.581 13.306 7.854 1.00 78.38 99 ILE A N 1
ATOM 774 C CA . ILE A 1 99 ? -12.157 11.955 7.879 1.00 78.38 99 ILE A CA 1
ATOM 775 C C . ILE A 1 99 ? -13.676 11.978 7.642 1.00 78.38 99 ILE A C 1
ATOM 777 O O . ILE A 1 99 ? -14.224 10.995 7.139 1.00 78.38 99 ILE A O 1
ATOM 781 N N . ASN A 1 100 ? -14.362 13.091 7.917 1.00 77.94 100 ASN A N 1
ATOM 782 C CA . ASN A 1 100 ? -15.822 13.197 7.827 1.00 77.94 100 ASN A CA 1
ATOM 783 C C . ASN A 1 100 ? -16.323 13.408 6.390 1.00 77.94 100 ASN A C 1
ATOM 785 O O . ASN A 1 100 ? -17.182 14.246 6.122 1.00 77.94 100 ASN A O 1
ATOM 789 N N . ASN A 1 101 ? -15.785 12.643 5.448 1.00 81.38 101 ASN A N 1
ATOM 790 C CA . ASN A 1 101 ? -16.198 12.655 4.056 1.00 81.38 101 ASN A CA 1
ATOM 791 C C . ASN A 1 101 ? -16.484 11.230 3.573 1.00 81.38 101 ASN A C 1
ATOM 793 O O . ASN A 1 101 ? -15.809 10.270 3.955 1.00 81.38 101 ASN A O 1
ATOM 797 N N . TYR A 1 102 ? -17.448 11.094 2.662 1.00 76.94 102 TYR A N 1
ATOM 798 C CA . TYR A 1 102 ? -17.823 9.810 2.071 1.00 76.94 102 TYR A CA 1
ATOM 799 C C . TYR A 1 102 ? -16.649 9.142 1.336 1.00 76.94 102 TYR A C 1
ATOM 801 O O . TYR A 1 102 ? -16.500 7.922 1.371 1.00 76.94 102 TYR A O 1
ATOM 809 N N . PHE A 1 103 ? -15.756 9.940 0.743 1.00 80.75 103 PHE A N 1
ATOM 810 C CA . PHE A 1 103 ? -14.543 9.443 0.089 1.00 80.75 103 PHE A CA 1
ATOM 811 C C . PHE A 1 103 ? -13.581 8.731 1.060 1.00 80.75 103 PHE A C 1
ATOM 813 O O . PHE A 1 103 ? -12.977 7.712 0.716 1.00 80.75 103 PHE A O 1
ATOM 820 N N . SER A 1 104 ? -13.472 9.227 2.296 1.00 78.12 104 SER A N 1
ATOM 821 C CA . SER A 1 104 ? -12.644 8.602 3.333 1.00 78.12 104 SER A CA 1
ATOM 822 C C . SER A 1 104 ? -13.245 7.267 3.784 1.00 78.12 104 SER A C 1
ATOM 824 O O . SER A 1 104 ? -12.533 6.271 3.916 1.00 78.12 104 SER A O 1
ATOM 826 N N . LEU A 1 105 ? -14.578 7.201 3.895 1.00 79.12 105 LEU A N 1
ATOM 827 C CA . LEU A 1 105 ? -15.300 5.962 4.197 1.00 79.12 105 LEU A CA 1
ATOM 828 C C . LEU A 1 105 ? -15.137 4.913 3.088 1.00 79.12 105 LEU A C 1
ATOM 830 O O . LEU A 1 105 ? -14.883 3.747 3.382 1.00 79.12 105 LEU A O 1
ATOM 834 N N . PHE A 1 106 ? -15.233 5.315 1.820 1.00 84.62 106 PHE A N 1
ATOM 835 C CA . PHE A 1 106 ? -14.975 4.422 0.688 1.00 84.62 106 P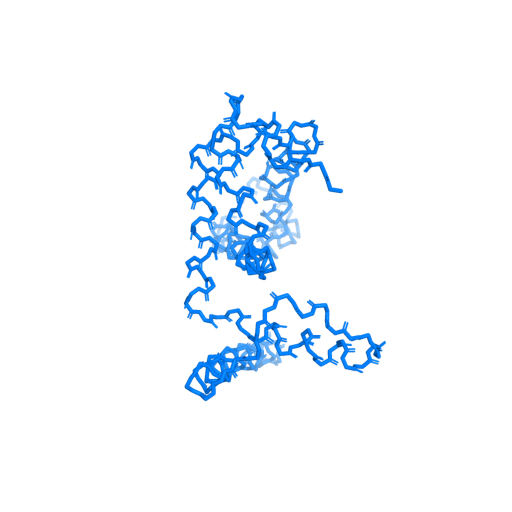HE A CA 1
ATOM 836 C C . PHE A 1 106 ? -13.555 3.842 0.738 1.00 84.62 106 PHE A C 1
ATOM 838 O O . PHE A 1 106 ? -13.370 2.631 0.624 1.00 84.62 106 PHE A O 1
ATOM 845 N N . THR A 1 107 ? -12.560 4.698 0.977 1.00 84.00 107 THR A N 1
ATOM 846 C CA . THR A 1 107 ? -11.154 4.281 1.055 1.00 84.00 107 THR A CA 1
ATOM 847 C C . THR A 1 107 ? -10.915 3.337 2.235 1.00 84.00 107 THR A C 1
ATOM 849 O O . THR A 1 107 ? -10.179 2.360 2.101 1.00 84.00 107 THR A O 1
ATOM 852 N N . TYR A 1 108 ? -11.583 3.570 3.368 1.00 83.62 108 TYR A N 1
ATOM 853 C CA . TYR A 1 108 ? -11.540 2.690 4.536 1.00 83.62 108 TYR A CA 1
ATOM 854 C C . TYR A 1 108 ? -12.039 1.275 4.222 1.00 83.62 108 TYR A C 1
ATOM 856 O O . TYR A 1 108 ? -11.328 0.299 4.472 1.00 83.62 108 TYR A O 1
ATOM 864 N N . TRP A 1 109 ? -13.219 1.159 3.608 1.00 82.50 109 TRP A N 1
ATOM 865 C CA . TRP A 1 109 ? -13.753 -0.137 3.181 1.00 82.50 109 TRP A CA 1
ATOM 866 C C . TRP A 1 109 ? -12.885 -0.799 2.112 1.00 82.50 109 TRP A C 1
ATOM 868 O O . TRP A 1 109 ? -12.680 -2.008 2.170 1.00 82.50 109 TRP A O 1
ATOM 878 N N . GLY A 1 110 ? -12.322 -0.017 1.187 1.00 82.94 110 GLY A N 1
ATOM 879 C CA . GLY A 1 110 ? -11.357 -0.510 0.206 1.00 82.94 110 GLY A CA 1
ATOM 880 C C . GLY A 1 110 ? -10.115 -1.121 0.861 1.00 82.94 110 GLY A C 1
ATOM 881 O O . GLY A 1 110 ? -9.700 -2.211 0.479 1.00 82.94 110 GLY A O 1
ATOM 882 N N . CYS A 1 111 ? -9.561 -0.480 1.893 1.00 83.56 111 CYS A N 1
ATOM 883 C CA . CYS A 1 111 ? -8.397 -0.999 2.620 1.00 83.56 111 CYS A CA 1
ATOM 884 C C . CYS A 1 111 ? -8.715 -2.303 3.367 1.00 83.56 111 CYS A C 1
ATOM 886 O O . CYS A 1 111 ? -7.930 -3.246 3.304 1.00 83.56 111 CYS A O 1
ATOM 888 N N . ILE A 1 112 ? -9.880 -2.387 4.019 1.00 80.75 112 ILE A N 1
ATOM 889 C CA . ILE A 1 112 ? -10.325 -3.627 4.677 1.00 80.75 112 ILE A CA 1
ATOM 890 C C . ILE A 1 112 ? -10.603 -4.735 3.648 1.00 80.75 112 ILE A C 1
ATOM 892 O O . ILE A 1 112 ? -10.296 -5.900 3.891 1.00 80.75 112 I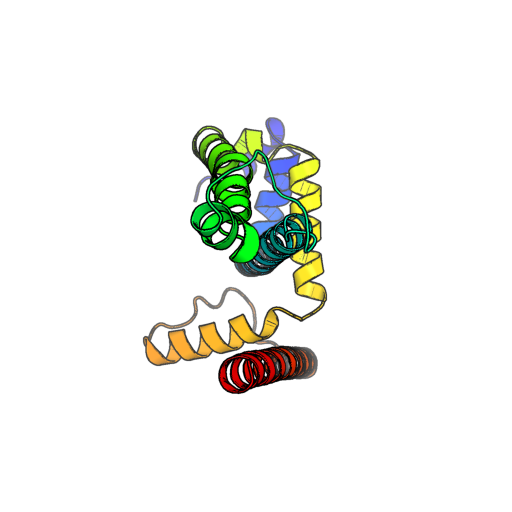LE A O 1
ATOM 896 N N . PHE A 1 113 ? -11.136 -4.393 2.473 1.00 83.75 113 PHE A N 1
ATOM 897 C CA . PHE A 1 113 ? -11.356 -5.356 1.395 1.00 83.75 113 PHE A CA 1
ATOM 898 C C . PHE A 1 113 ? -10.041 -5.907 0.828 1.00 83.75 113 PHE A C 1
ATOM 900 O O . PHE A 1 113 ? -9.912 -7.113 0.636 1.00 83.75 113 PHE A O 1
ATOM 907 N N . VAL A 1 114 ? -9.047 -5.046 0.605 1.00 81.81 114 VAL A N 1
ATOM 908 C CA . VAL A 1 114 ? -7.696 -5.456 0.184 1.00 81.81 114 VAL A CA 1
ATOM 909 C C . VAL A 1 114 ? -7.058 -6.389 1.208 1.00 81.81 114 VAL A C 1
ATOM 911 O O . VAL A 1 114 ? -6.341 -7.321 0.851 1.00 81.81 114 VAL A O 1
ATOM 914 N N . GLU A 1 115 ? -7.328 -6.192 2.491 1.00 78.50 115 GLU A N 1
ATOM 915 C CA . GLU A 1 115 ? -6.889 -7.167 3.475 1.00 78.50 115 GLU A CA 1
ATOM 916 C C . GLU A 1 115 ? -7.624 -8.501 3.345 1.00 78.50 115 GLU A C 1
ATOM 918 O O . GLU A 1 115 ? -7.006 -9.569 3.397 1.00 78.50 115 GLU A O 1
ATOM 923 N N . PHE A 1 116 ? -8.934 -8.456 3.108 1.00 75.50 116 PHE A N 1
ATOM 924 C CA . PHE A 1 116 ? -9.731 -9.659 2.920 1.00 75.50 116 PHE A CA 1
ATOM 925 C C . PHE A 1 116 ? -9.212 -10.542 1.773 1.00 75.50 116 PHE A C 1
ATOM 927 O O . PHE A 1 116 ? -9.287 -11.772 1.894 1.00 75.50 116 PHE A O 1
ATOM 934 N N . THR A 1 117 ? -8.623 -9.962 0.716 1.00 77.94 117 THR A N 1
ATOM 935 C CA . THR A 1 117 ? -8.043 -10.726 -0.405 1.00 77.94 117 THR A CA 1
ATOM 936 C C . THR A 1 117 ? -6.799 -11.531 -0.025 1.00 77.94 117 THR A C 1
ATOM 938 O O . THR A 1 117 ? -6.418 -12.437 -0.762 1.00 77.94 117 THR A O 1
ATOM 941 N N . GLY A 1 118 ? -6.160 -11.258 1.115 1.00 66.31 118 GLY A N 1
ATOM 942 C CA . GLY A 1 118 ? -5.117 -12.127 1.660 1.00 66.31 118 GLY A CA 1
ATOM 943 C C . GLY A 1 118 ? -3.680 -11.819 1.217 1.00 66.31 118 GLY A C 1
ATOM 944 O O . GLY A 1 118 ? -2.744 -12.384 1.780 1.00 66.31 118 GLY A O 1
ATOM 945 N N . PHE A 1 119 ? -3.473 -10.914 0.252 1.00 68.25 119 PHE A N 1
ATOM 946 C CA . PHE A 1 119 ? -2.151 -10.646 -0.345 1.00 68.25 119 PHE A CA 1
ATOM 947 C C . PHE A 1 119 ? -1.120 -10.101 0.639 1.00 68.25 119 PHE A C 1
ATOM 949 O O . PHE A 1 119 ? 0.074 -10.322 0.465 1.00 68.25 119 PHE A O 1
ATOM 956 N N . VAL A 1 120 ? -1.574 -9.409 1.678 1.00 73.81 120 VAL A N 1
ATOM 957 C CA . VAL A 1 120 ? -0.717 -8.714 2.642 1.00 73.81 120 VAL A CA 1
ATOM 958 C C . VAL A 1 120 ? -0.376 -9.569 3.867 1.00 73.81 120 VAL A C 1
ATOM 960 O O . VAL A 1 120 ? 0.443 -9.160 4.679 1.00 73.81 120 VAL A O 1
ATOM 963 N N . HIS A 1 121 ? -0.934 -10.780 3.992 1.00 76.06 121 HIS A N 1
ATOM 964 C CA . HIS A 1 121 ? -0.824 -11.589 5.212 1.00 76.06 121 HIS A CA 1
ATOM 965 C C . HIS A 1 121 ? 0.610 -11.968 5.610 1.00 76.06 121 HIS A C 1
ATOM 967 O O . HIS A 1 121 ? 0.868 -12.181 6.795 1.00 76.06 121 HIS A O 1
ATOM 973 N N . PHE A 1 122 ? 1.550 -12.033 4.661 1.00 73.44 122 PHE A N 1
ATOM 974 C CA . PHE A 1 122 ? 2.952 -12.312 4.972 1.00 73.44 122 PHE A CA 1
ATOM 975 C C . PHE A 1 122 ? 3.592 -11.247 5.882 1.00 73.44 122 PHE A C 1
ATOM 977 O O . PHE A 1 122 ? 4.471 -11.575 6.679 1.00 73.44 122 PHE A O 1
ATOM 984 N N . SER A 1 123 ? 3.114 -9.997 5.860 1.00 76.81 123 SER A N 1
ATOM 985 C CA . SER A 1 123 ? 3.626 -8.948 6.750 1.00 76.81 123 SER A CA 1
ATOM 986 C C . SER A 1 123 ? 3.377 -9.263 8.230 1.00 76.81 123 SER A C 1
ATOM 988 O O . SER A 1 123 ? 4.253 -9.009 9.047 1.00 76.81 123 SER A O 1
ATOM 990 N N . TYR A 1 124 ? 2.244 -9.887 8.578 1.00 74.38 124 TYR A N 1
ATOM 991 C CA . TYR A 1 124 ? 1.947 -10.294 9.954 1.00 74.38 124 TYR A CA 1
ATOM 992 C C . TYR A 1 124 ? 2.922 -11.357 10.456 1.00 74.38 124 TYR A C 1
ATOM 994 O O . TYR A 1 124 ? 3.303 -11.339 11.626 1.00 74.38 124 TYR A O 1
ATOM 1002 N N . ALA A 1 125 ? 3.347 -12.265 9.573 1.00 74.19 125 ALA A N 1
ATOM 1003 C CA . ALA A 1 125 ? 4.367 -13.253 9.899 1.00 74.19 125 ALA A CA 1
ATOM 1004 C C . ALA A 1 125 ? 5.720 -12.573 10.160 1.00 74.19 125 ALA A C 1
ATOM 1006 O O . ALA A 1 125 ? 6.371 -12.879 11.158 1.00 74.19 125 ALA A O 1
ATOM 1007 N N . ILE A 1 126 ? 6.104 -11.593 9.331 1.00 78.25 126 ILE A N 1
ATOM 1008 C CA . ILE A 1 126 ? 7.309 -10.784 9.567 1.00 78.25 126 ILE A CA 1
ATOM 1009 C C . ILE A 1 126 ? 7.205 -10.023 10.893 1.00 78.25 126 ILE A C 1
ATOM 1011 O O . ILE A 1 126 ? 8.136 -10.088 11.690 1.00 78.25 126 ILE A O 1
ATOM 1015 N N . SER A 1 127 ? 6.090 -9.342 11.170 1.00 74.75 127 SER A N 1
ATOM 1016 C CA . SER A 1 127 ? 5.894 -8.614 12.429 1.00 74.75 127 SER A CA 1
ATOM 1017 C C . SER A 1 127 ? 6.020 -9.536 13.642 1.00 74.75 127 SER A C 1
ATOM 1019 O O . SER A 1 127 ? 6.708 -9.189 14.596 1.00 74.75 127 SER A O 1
ATOM 1021 N N . MET A 1 128 ? 5.454 -10.746 13.589 1.00 75.56 128 MET A N 1
ATOM 1022 C CA . MET A 1 128 ? 5.599 -11.739 14.658 1.00 75.56 128 MET A CA 1
ATOM 1023 C C . MET A 1 128 ? 7.059 -12.181 14.852 1.00 75.56 128 MET A C 1
ATOM 1025 O O . MET A 1 128 ? 7.518 -12.287 15.989 1.00 75.56 128 MET A O 1
ATOM 1029 N N . ILE A 1 129 ? 7.808 -12.396 13.765 1.00 79.62 129 ILE A N 1
ATOM 1030 C CA . ILE A 1 129 ? 9.239 -12.741 13.819 1.00 79.62 129 ILE A CA 1
ATOM 1031 C C . ILE A 1 129 ? 10.055 -11.590 14.419 1.00 79.62 129 ILE A C 1
ATOM 1033 O O . ILE A 1 129 ? 10.876 -11.819 15.305 1.00 79.62 129 ILE A O 1
ATOM 1037 N N . VAL A 1 130 ? 9.816 -10.354 13.974 1.00 80.69 130 VAL A N 1
ATOM 1038 C CA . VAL A 1 130 ? 10.515 -9.158 14.467 1.00 80.69 130 VAL A CA 1
ATOM 1039 C C . VAL A 1 130 ? 10.216 -8.923 15.944 1.00 80.69 130 VAL A C 1
ATOM 1041 O O . VAL A 1 130 ? 11.132 -8.631 16.704 1.00 80.69 130 VAL A O 1
ATOM 1044 N N . HIS A 1 131 ? 8.970 -9.101 16.379 1.00 73.75 131 HIS A N 1
ATOM 1045 C CA . HIS A 1 131 ? 8.600 -8.945 17.786 1.00 73.75 131 HIS A CA 1
ATOM 1046 C C . HIS A 1 131 ? 9.232 -10.033 18.663 1.00 73.75 131 HIS A C 1
ATOM 1048 O O . HIS A 1 131 ? 9.712 -9.735 19.756 1.00 73.75 131 HIS A O 1
ATOM 1054 N N . ASN A 1 132 ? 9.314 -11.270 18.159 1.00 75.88 132 ASN A N 1
ATOM 1055 C CA . ASN A 1 132 ? 10.022 -12.358 18.832 1.00 75.88 132 ASN A CA 1
ATOM 1056 C C . ASN A 1 132 ? 11.531 -12.061 18.961 1.00 75.88 132 ASN A C 1
ATOM 1058 O O . ASN A 1 132 ? 12.113 -12.253 20.024 1.00 75.88 132 ASN A O 1
ATOM 1062 N N . LEU A 1 133 ? 12.154 -11.516 17.911 1.00 81.12 133 LEU A N 1
ATOM 1063 C CA . LEU A 1 133 ? 13.559 -11.083 17.927 1.00 81.12 133 LEU A CA 1
ATOM 1064 C C . LEU A 1 133 ? 13.802 -9.875 18.845 1.00 81.12 133 LEU A C 1
ATOM 1066 O O . LEU A 1 133 ? 14.857 -9.781 19.466 1.00 81.12 133 LEU A O 1
ATOM 1070 N N . ALA A 1 134 ? 12.837 -8.959 18.941 1.00 80.56 134 ALA A N 1
ATOM 1071 C CA . ALA A 1 134 ? 12.909 -7.766 19.782 1.00 80.56 134 ALA A CA 1
ATOM 1072 C C . ALA A 1 134 ? 12.594 -8.040 21.266 1.00 80.56 134 ALA A C 1
ATOM 1074 O O . ALA A 1 134 ? 12.734 -7.141 22.094 1.00 80.56 134 ALA A O 1
ATOM 1075 N N . GLY A 1 135 ? 12.149 -9.254 21.616 1.00 67.12 135 GLY A N 1
ATOM 1076 C CA . GLY A 1 135 ? 11.798 -9.629 22.988 1.00 67.12 135 GLY A CA 1
ATOM 1077 C C . GLY A 1 135 ? 10.579 -8.890 23.557 1.00 67.12 135 GLY A C 1
ATOM 1078 O O . GLY A 1 135 ? 10.364 -8.910 24.768 1.00 67.12 135 GLY A O 1
ATOM 1079 N N . GLN A 1 136 ? 9.781 -8.230 22.712 1.00 67.88 136 GLN A N 1
ATOM 1080 C CA . GLN A 1 136 ? 8.570 -7.521 23.124 1.00 67.88 136 GLN A CA 1
ATOM 1081 C C . GLN A 1 136 ? 7.348 -8.418 22.921 1.00 67.88 136 GLN A C 1
ATOM 1083 O O . GLN A 1 136 ? 7.139 -8.977 21.843 1.00 67.88 136 GLN A O 1
ATOM 1088 N N . GLN A 1 137 ? 6.521 -8.562 23.960 1.00 53.28 137 GLN A N 1
ATOM 1089 C CA . GLN A 1 137 ? 5.266 -9.297 23.840 1.00 53.28 137 GLN A CA 1
ATOM 1090 C C . GLN A 1 137 ? 4.307 -8.506 22.952 1.00 53.28 137 GLN A C 1
ATOM 1092 O O . GLN A 1 137 ? 4.090 -7.315 23.169 1.00 53.28 137 GLN A O 1
ATOM 1097 N N . MET A 1 138 ? 3.757 -9.168 21.932 1.00 54.69 138 MET A N 1
ATOM 1098 C CA . MET A 1 138 ? 2.695 -8.607 21.098 1.00 54.69 138 MET A CA 1
ATOM 1099 C C . MET A 1 138 ? 1.574 -8.111 22.019 1.00 54.69 138 MET A C 1
ATOM 1101 O O . MET A 1 138 ? 1.078 -8.886 22.837 1.00 54.69 138 MET A O 1
ATOM 1105 N N . GLU A 1 139 ? 1.169 -6.845 21.898 1.00 49.31 139 GLU A N 1
ATOM 1106 C CA . GLU A 1 139 ? -0.019 -6.325 22.578 1.00 49.31 139 GLU A CA 1
ATOM 1107 C C . GLU A 1 139 ? -1.240 -6.999 21.931 1.00 49.31 139 GLU A C 1
ATOM 1109 O O . GLU A 1 139 ? -1.810 -6.537 20.942 1.00 49.31 139 GLU A O 1
ATOM 1114 N N . GLN A 1 140 ? -1.545 -8.207 22.403 1.00 45.03 140 GLN A N 1
ATOM 1115 C CA . GLN A 1 140 ? -2.475 -9.129 21.775 1.00 45.03 140 GLN A CA 1
ATOM 1116 C C . GLN A 1 140 ? -3.911 -8.635 21.998 1.00 45.03 140 GLN A C 1
ATOM 1118 O O . GLN A 1 140 ? -4.588 -9.025 22.944 1.00 45.03 140 GLN A O 1
ATOM 1123 N N . LYS A 1 141 ? -4.380 -7.744 21.117 1.00 52.88 141 LYS A N 1
ATOM 1124 C CA . LYS A 1 141 ? -5.756 -7.214 21.116 1.00 52.88 141 LYS A CA 1
ATOM 1125 C C . LYS A 1 141 ? -6.805 -8.172 20.537 1.00 52.88 141 LYS A C 1
ATOM 1127 O O . LYS A 1 141 ? -7.986 -7.833 20.546 1.00 52.88 141 LYS A O 1
ATOM 1132 N N . GLU A 1 142 ? -6.410 -9.351 20.049 1.00 53.78 142 GLU A N 1
ATOM 1133 C CA . GLU A 1 142 ? -7.328 -10.354 19.494 1.00 53.78 142 GLU A CA 1
ATOM 1134 C C . GLU A 1 142 ? -7.130 -11.750 20.110 1.00 53.78 142 GLU A C 1
ATOM 1136 O O . GLU A 1 142 ? -5.990 -12.154 20.372 1.00 53.78 142 GLU A O 1
ATOM 1141 N N . PRO A 1 143 ? -8.227 -12.505 20.333 1.00 48.53 143 PRO A N 1
ATOM 1142 C CA . PRO A 1 143 ? -8.163 -13.860 20.870 1.00 48.53 143 PRO A CA 1
ATOM 1143 C C . PRO A 1 143 ? -7.357 -14.780 19.944 1.00 48.53 143 PRO A C 1
ATOM 1145 O O . PRO A 1 143 ? -7.288 -14.566 18.732 1.00 48.53 143 PRO A O 1
ATOM 1148 N N . ALA A 1 144 ? -6.722 -15.800 20.524 1.00 51.62 144 ALA A N 1
ATOM 1149 C CA . ALA A 1 144 ? -5.968 -16.800 19.775 1.00 51.62 144 ALA A CA 1
ATOM 1150 C C . ALA A 1 144 ? -6.854 -17.412 18.675 1.00 51.62 144 ALA A C 1
ATOM 1152 O O . ALA A 1 144 ? -7.931 -17.929 18.957 1.00 51.62 144 ALA A O 1
ATOM 1153 N N . LYS A 1 145 ? -6.415 -17.317 17.413 1.00 58.16 145 LYS A N 1
ATOM 1154 C CA . LYS A 1 145 ? -7.129 -17.894 16.267 1.00 58.16 145 LYS A CA 1
ATOM 1155 C C . LYS A 1 145 ? -7.123 -19.417 16.424 1.00 58.16 145 LYS A C 1
ATOM 1157 O O . LYS A 1 145 ? -6.051 -20.018 16.386 1.00 58.16 145 LYS A O 1
ATOM 1162 N N . GLU A 1 146 ? -8.284 -20.035 16.626 1.00 53.97 146 GLU A N 1
ATOM 1163 C CA . GLU A 1 146 ? -8.399 -21.487 16.793 1.00 53.97 146 GLU A CA 1
ATOM 1164 C C . GLU A 1 146 ? -8.611 -22.212 15.453 1.00 53.97 146 GLU A C 1
ATOM 1166 O O . GLU A 1 146 ? -9.373 -21.781 14.587 1.00 53.97 146 GLU A O 1
ATOM 1171 N N . GLY A 1 147 ? -7.932 -23.354 15.300 1.00 61.31 147 GLY A N 1
ATOM 1172 C CA . GLY A 1 147 ? -8.214 -24.395 14.306 1.00 61.31 147 GLY A CA 1
ATOM 1173 C C . GLY A 1 147 ? -8.297 -23.926 12.850 1.00 61.31 147 GLY A C 1
ATOM 1174 O O . GLY A 1 147 ? -7.279 -23.699 12.194 1.00 61.31 147 GLY A O 1
ATOM 1175 N N . PHE A 1 148 ? -9.522 -23.839 12.327 1.00 63.03 148 PHE A N 1
ATOM 1176 C CA . PHE A 1 148 ? -9.791 -23.524 10.921 1.00 63.03 148 PHE A CA 1
ATOM 1177 C C . PHE A 1 148 ? -9.372 -22.102 10.536 1.00 63.03 148 PHE A C 1
ATOM 1179 O O . PHE A 1 148 ? -8.833 -21.908 9.446 1.00 63.03 148 PHE A O 1
ATOM 1186 N N . ASP A 1 149 ? -9.521 -21.132 11.439 1.00 67.62 149 ASP A N 1
ATOM 1187 C CA . ASP A 1 149 ? -9.127 -19.745 11.175 1.00 67.62 149 ASP A CA 1
ATOM 1188 C C . ASP A 1 149 ? -7.604 -19.573 11.183 1.00 67.62 149 ASP A C 1
ATOM 1190 O O . ASP A 1 149 ? -7.058 -18.755 10.438 1.00 67.62 149 ASP A O 1
ATOM 1194 N N . LEU A 1 150 ? -6.895 -20.381 11.980 1.00 70.56 150 LEU A N 1
ATOM 1195 C CA . LEU A 1 150 ? -5.433 -20.418 11.994 1.00 70.56 150 LEU A CA 1
ATOM 1196 C C . LEU A 1 150 ? -4.876 -21.055 10.721 1.00 70.56 150 LEU A C 1
ATOM 1198 O O . LEU A 1 150 ? -3.929 -20.528 10.133 1.00 70.56 150 LEU A O 1
ATOM 1202 N N . LEU A 1 151 ? -5.468 -22.170 10.287 1.00 75.00 151 LEU A N 1
ATOM 1203 C CA . LEU A 1 151 ? -5.061 -22.861 9.067 1.00 75.00 151 LEU A CA 1
ATOM 1204 C C . LEU A 1 151 ? -5.313 -21.972 7.846 1.00 75.00 151 LEU A C 1
ATOM 1206 O O . LEU A 1 151 ? -4.405 -21.761 7.046 1.00 75.00 151 LEU A O 1
ATOM 1210 N N . PHE A 1 152 ? -6.495 -21.360 7.757 1.00 77.12 152 PHE A N 1
ATOM 1211 C CA . PHE A 1 152 ? -6.829 -20.418 6.692 1.00 77.12 152 PHE A CA 1
ATOM 1212 C C . PHE A 1 152 ? -5.903 -19.195 6.673 1.00 77.12 152 PHE A C 1
ATOM 1214 O O . PHE A 1 152 ? -5.464 -18.752 5.607 1.00 77.12 152 PHE A O 1
ATOM 1221 N N . PHE A 1 153 ? -5.550 -18.677 7.851 1.00 75.50 153 PHE A N 1
ATOM 1222 C CA . PHE A 1 153 ? -4.568 -17.608 7.982 1.00 75.50 153 PHE A CA 1
ATOM 1223 C C . PHE A 1 153 ? -3.195 -18.031 7.444 1.00 75.50 153 PHE A C 1
ATOM 1225 O O . PHE A 1 153 ? -2.626 -17.323 6.614 1.00 75.50 153 PHE A O 1
ATOM 1232 N N . TRP A 1 154 ? -2.685 -19.196 7.848 1.00 76.69 154 TRP A N 1
ATOM 1233 C CA . TRP A 1 154 ? -1.381 -19.696 7.403 1.00 76.69 154 TRP A CA 1
ATOM 1234 C C . TRP A 1 154 ? -1.338 -20.036 5.912 1.00 76.69 154 TRP A C 1
ATOM 1236 O O . TRP A 1 154 ? -0.338 -19.751 5.255 1.00 76.69 154 TRP A O 1
ATOM 1246 N N . THR A 1 155 ? -2.420 -20.567 5.340 1.00 81.94 155 THR A N 1
ATOM 1247 C CA . THR A 1 155 ? -2.511 -20.794 3.890 1.00 81.94 155 THR A CA 1
ATOM 1248 C C . THR A 1 155 ? -2.360 -19.484 3.112 1.00 81.94 155 THR A C 1
ATOM 1250 O O . THR A 1 155 ? -1.607 -19.432 2.140 1.00 81.94 155 THR A O 1
ATOM 1253 N N . ARG A 1 156 ? -3.007 -18.401 3.560 1.00 79.31 156 ARG A N 1
ATOM 1254 C CA . ARG A 1 156 ? -2.863 -17.069 2.942 1.00 79.31 156 ARG A CA 1
ATOM 1255 C C . ARG A 1 156 ? -1.458 -16.492 3.113 1.00 79.31 156 ARG A C 1
ATOM 1257 O O . ARG A 1 156 ? -0.931 -15.898 2.176 1.00 79.31 156 ARG A O 1
ATOM 1264 N N . VAL A 1 157 ? -0.838 -16.697 4.278 1.00 81.25 157 VAL A N 1
ATOM 1265 C CA . VAL A 1 157 ? 0.561 -16.308 4.535 1.00 81.25 157 VAL A CA 1
ATOM 1266 C C . VAL A 1 157 ? 1.504 -17.011 3.557 1.00 81.25 157 VAL A C 1
ATOM 1268 O O . VAL A 1 157 ? 2.330 -16.348 2.932 1.00 81.25 157 VAL A O 1
ATOM 1271 N N . LEU A 1 158 ? 1.357 -18.327 3.375 1.00 83.31 158 LEU A N 1
ATOM 1272 C CA . LEU A 1 158 ? 2.178 -19.103 2.441 1.00 83.31 158 LEU A CA 1
ATOM 1273 C C . LEU A 1 158 ? 1.961 -18.675 0.987 1.00 83.31 158 LEU A C 1
ATOM 1275 O O . LEU A 1 158 ? 2.926 -18.541 0.239 1.00 83.31 158 LEU A O 1
ATOM 1279 N N . PHE A 1 159 ? 0.715 -18.409 0.595 1.00 83.25 159 PHE A N 1
ATOM 1280 C CA . PHE A 1 159 ? 0.394 -17.902 -0.739 1.00 83.25 159 PHE A CA 1
ATOM 1281 C C . PHE A 1 159 ? 1.049 -16.538 -1.013 1.00 83.25 159 PHE A C 1
ATOM 1283 O O . PHE A 1 159 ? 1.711 -16.361 -2.035 1.00 83.25 159 PHE A O 1
ATOM 1290 N N . SER A 1 160 ? 0.927 -15.597 -0.073 1.00 83.12 160 SER A N 1
ATOM 1291 C CA . SER A 1 160 ? 1.565 -14.276 -0.149 1.00 83.12 160 SER A CA 1
ATOM 1292 C C . SER A 1 160 ? 3.097 -14.382 -0.223 1.00 83.12 160 SER A C 1
ATOM 1294 O O . SER A 1 160 ? 3.722 -13.748 -1.076 1.00 83.12 160 SER A O 1
ATOM 1296 N N . PHE A 1 161 ? 3.704 -15.253 0.588 1.00 84.44 161 PHE A N 1
ATOM 1297 C CA . PHE A 1 161 ? 5.142 -15.523 0.541 1.00 84.44 161 PHE A CA 1
ATOM 1298 C C . PHE A 1 161 ? 5.594 -16.126 -0.798 1.00 84.44 161 PHE A C 1
ATOM 1300 O O . PHE A 1 161 ? 6.639 -15.750 -1.336 1.00 84.44 161 PHE A O 1
ATOM 1307 N N . GLY A 1 162 ? 4.796 -17.031 -1.368 1.00 86.00 162 GLY A N 1
ATOM 1308 C CA . GLY A 1 162 ? 5.057 -17.619 -2.681 1.00 86.00 162 GLY A CA 1
ATOM 1309 C C . GLY A 1 162 ? 5.093 -16.563 -3.788 1.00 86.00 162 GLY A C 1
ATOM 1310 O O . GLY A 1 162 ? 6.033 -16.530 -4.576 1.00 86.00 162 GLY A O 1
ATOM 1311 N N . ILE A 1 163 ? 4.127 -15.639 -3.802 1.00 85.38 163 ILE A N 1
ATOM 1312 C CA . ILE A 1 163 ? 4.098 -14.539 -4.780 1.00 85.38 163 ILE A CA 1
ATOM 1313 C C . ILE A 1 163 ? 5.310 -13.617 -4.608 1.00 85.38 163 ILE A C 1
ATOM 1315 O O . ILE A 1 163 ? 5.950 -13.252 -5.595 1.00 85.38 163 ILE A O 1
ATOM 1319 N N . LEU A 1 164 ? 5.647 -13.254 -3.367 1.00 84.56 164 LEU A N 1
ATOM 1320 C CA . LEU A 1 164 ? 6.779 -12.371 -3.086 1.00 84.56 164 LEU A CA 1
ATOM 1321 C C . LEU A 1 164 ? 8.110 -12.992 -3.524 1.00 84.56 164 LEU A C 1
ATOM 1323 O O . LEU A 1 164 ? 8.908 -12.331 -4.187 1.00 84.56 164 LEU A O 1
ATOM 1327 N N . SER A 1 165 ? 8.346 -14.257 -3.173 1.00 85.81 165 SER A N 1
ATOM 1328 C CA . SER A 1 165 ? 9.577 -14.962 -3.544 1.00 85.81 165 SER A CA 1
ATOM 1329 C C . SER A 1 165 ? 9.691 -15.141 -5.058 1.00 85.81 165 SER A C 1
ATOM 1331 O O . SER A 1 165 ? 10.755 -14.885 -5.615 1.00 85.81 165 SER A O 1
ATOM 1333 N N . PHE A 1 166 ? 8.592 -15.467 -5.743 1.00 89.12 166 PHE A N 1
ATOM 1334 C CA . PHE A 1 166 ? 8.550 -15.522 -7.203 1.00 89.12 166 PHE A CA 1
ATOM 1335 C C . PHE A 1 166 ? 8.877 -14.169 -7.851 1.00 89.12 166 PHE A C 1
ATOM 1337 O O . PHE A 1 166 ? 9.732 -14.100 -8.734 1.00 89.12 166 PHE A O 1
ATOM 1344 N N . SER A 1 167 ? 8.254 -13.084 -7.379 1.00 85.94 167 SER A N 1
ATOM 1345 C CA . SER A 1 167 ? 8.540 -11.732 -7.871 1.00 85.94 167 SER A CA 1
ATOM 1346 C C . SER A 1 167 ? 10.009 -11.362 -7.677 1.00 85.94 167 SER A C 1
ATOM 1348 O O . SER A 1 167 ? 10.622 -10.804 -8.582 1.00 85.94 167 SER A O 1
ATOM 1350 N N . LEU A 1 168 ? 10.581 -11.681 -6.515 1.00 87.06 168 LEU A N 1
ATOM 1351 C CA . LEU A 1 168 ? 11.973 -11.377 -6.195 1.00 87.06 168 LEU A CA 1
ATOM 1352 C C . LEU A 1 168 ? 12.940 -12.160 -7.089 1.00 87.06 168 LEU A C 1
ATOM 1354 O O . LEU A 1 168 ? 13.905 -11.584 -7.585 1.00 87.06 168 LEU A O 1
ATOM 1358 N N . ILE A 1 169 ? 12.657 -13.440 -7.349 1.00 90.38 169 ILE A N 1
ATOM 1359 C CA . ILE A 1 169 ? 13.454 -14.262 -8.269 1.00 90.38 169 ILE A CA 1
ATOM 1360 C C . ILE A 1 169 ? 13.443 -13.657 -9.675 1.00 90.38 169 ILE A C 1
ATOM 1362 O O . ILE A 1 169 ? 14.508 -13.510 -10.267 1.00 90.38 169 ILE A O 1
ATOM 1366 N N . ILE A 1 170 ? 12.275 -13.253 -10.191 1.00 88.75 170 ILE A N 1
ATOM 1367 C CA . ILE A 1 170 ? 12.177 -12.616 -11.515 1.00 88.75 170 ILE A CA 1
ATOM 1368 C C . ILE A 1 170 ? 12.962 -11.308 -11.555 1.00 88.75 170 ILE A C 1
ATOM 1370 O O . ILE A 1 170 ? 13.691 -11.073 -12.512 1.00 88.75 170 ILE A O 1
ATOM 1374 N N . THR A 1 171 ? 12.837 -10.454 -10.536 1.00 86.81 171 THR A N 1
ATOM 1375 C CA . THR A 1 171 ? 13.573 -9.183 -10.499 1.00 86.81 171 THR A CA 1
ATOM 1376 C C . THR A 1 171 ? 15.082 -9.407 -10.479 1.00 86.81 171 THR A C 1
ATOM 1378 O O . THR A 1 171 ? 15.806 -8.714 -11.188 1.00 86.81 171 THR A O 1
ATOM 1381 N N . ILE A 1 172 ? 15.563 -10.385 -9.705 1.00 88.25 172 ILE A N 1
ATOM 1382 C CA . ILE A 1 172 ? 16.986 -10.731 -9.664 1.00 88.25 172 ILE A CA 1
ATOM 1383 C C . ILE A 1 172 ? 17.448 -11.307 -11.008 1.00 88.25 172 ILE A C 1
ATOM 1385 O O . ILE A 1 172 ? 18.484 -10.887 -11.514 1.00 88.25 172 ILE A O 1
ATOM 1389 N N . ALA A 1 173 ? 16.684 -12.223 -11.606 1.00 88.31 173 ALA A N 1
ATOM 1390 C CA . ALA A 1 173 ? 17.007 -12.788 -12.915 1.00 88.31 173 ALA A CA 1
ATOM 1391 C C . ALA A 1 173 ? 17.071 -11.696 -13.996 1.00 88.31 173 ALA A C 1
ATOM 1393 O O . ALA A 1 173 ? 18.059 -11.604 -14.715 1.00 88.31 173 ALA A O 1
ATOM 1394 N N . ALA A 1 174 ? 16.083 -10.798 -14.032 1.00 85.00 174 ALA A N 1
ATOM 1395 C CA . ALA A 1 174 ? 16.052 -9.671 -14.960 1.00 85.00 174 ALA A CA 1
ATOM 1396 C C . ALA A 1 174 ? 17.218 -8.688 -14.755 1.00 85.00 174 ALA A C 1
ATOM 1398 O O . ALA A 1 174 ? 17.660 -8.075 -15.718 1.00 85.00 174 ALA A O 1
ATOM 1399 N N . LEU A 1 175 ? 17.724 -8.538 -13.525 1.00 85.00 175 LEU A N 1
ATOM 1400 C CA . LEU A 1 175 ? 18.883 -7.690 -13.231 1.00 85.00 175 LEU A CA 1
ATOM 1401 C C . LEU A 1 175 ? 20.208 -8.309 -13.700 1.00 85.00 175 LEU A C 1
ATOM 1403 O O . LEU A 1 175 ? 21.144 -7.575 -13.993 1.00 85.00 175 LEU A O 1
ATOM 1407 N N . PHE A 1 176 ? 20.315 -9.641 -13.718 1.00 85.31 176 PHE A N 1
ATOM 1408 C CA . PHE A 1 176 ? 21.526 -10.337 -14.162 1.00 85.31 176 PHE A CA 1
ATOM 1409 C C . PHE A 1 176 ? 21.527 -10.663 -15.664 1.00 85.31 176 PHE A C 1
ATOM 1411 O O . PHE A 1 176 ? 22.603 -10.841 -16.232 1.00 85.31 176 PHE A O 1
ATOM 1418 N N . GLU A 1 177 ? 20.354 -10.753 -16.298 1.00 82.75 177 GLU A N 1
ATOM 1419 C CA . GLU A 1 177 ? 20.203 -11.014 -17.739 1.00 82.75 177 GLU A CA 1
ATOM 1420 C C . GLU A 1 177 ? 20.011 -9.745 -18.593 1.00 82.75 177 GLU A C 1
ATOM 1422 O O . GLU A 1 177 ? 20.197 -9.814 -19.810 1.00 82.75 177 GLU A O 1
ATOM 1427 N N . GLY A 1 178 ? 19.631 -8.613 -17.988 1.00 53.00 178 GLY A N 1
ATOM 1428 C CA . GLY A 1 178 ? 19.462 -7.309 -18.649 1.00 53.00 178 GLY A CA 1
ATOM 1429 C C . GLY A 1 178 ? 20.667 -6.392 -18.497 1.00 53.00 178 GLY A C 1
ATOM 1430 O O . GLY A 1 178 ? 20.955 -5.664 -19.474 1.00 53.00 178 GLY A O 1
#